Protein AF-M7PGQ9-F1 (afdb_monomer)

Mean predicted aligned error: 4.46 Å

Solvent-accessible surface area (backbone atoms only — not comparable to full-atom values): 8112 Å² total; per-residue (Å²): 130,84,55,65,28,61,59,24,24,46,45,35,55,52,52,51,46,40,52,48,42,27,70,48,50,45,31,62,62,37,65,79,49,94,53,70,66,52,37,54,51,52,24,51,55,54,36,50,53,53,48,51,50,43,46,54,51,41,75,62,33,83,91,47,57,70,62,31,35,49,37,27,45,51,45,37,59,56,48,48,53,56,53,50,24,51,50,52,22,50,51,48,42,53,57,50,47,63,55,44,74,68,49,88,48,66,70,60,33,55,54,51,56,58,52,45,54,56,61,24,43,46,61,37,55,53,49,51,54,53,48,54,54,53,38,54,52,48,33,61,38,17,62,72,61,54,50,78,89,75,62,74,134

Sequence (153 aa):
MASDNEKAVRPHEVLMFNLAVCHFLLPAILFGTKQLWLIFTIPVLCSLVFIGWIARQAGRTDHSSHLVKAHWQLTWTRSQFLILAYFVAVVIFLLGSFLIDRQPDEAMQFIQRSILGWFALLPLSVTIIVLLIFEASAMSQARKGIMPADMKL

Structure (mmCIF, N/CA/C/O backbone):
data_AF-M7PGQ9-F1
#
_entry.id   AF-M7PGQ9-F1
#
loop_
_atom_site.group_PDB
_atom_site.id
_atom_site.type_symbol
_atom_site.label_atom_id
_atom_site.label_alt_id
_atom_site.label_comp_id
_atom_site.label_asym_id
_atom_site.label_entity_id
_atom_site.label_seq_id
_atom_site.pdbx_PDB_ins_code
_atom_site.Cartn_x
_atom_site.Cartn_y
_atom_site.Cartn_z
_atom_site.occupancy
_atom_site.B_iso_or_equiv
_atom_site.auth_seq_id
_atom_site.auth_comp_id
_atom_site.auth_asym_id
_atom_site.auth_atom_id
_atom_site.pdbx_PDB_model_num
ATOM 1 N N . MET A 1 1 ? 14.935 12.062 -23.739 1.00 55.62 1 MET A N 1
ATOM 2 C CA . MET A 1 1 ? 13.971 10.963 -23.507 1.00 55.62 1 MET A CA 1
ATOM 3 C C . MET A 1 1 ? 14.452 10.196 -22.288 1.00 55.62 1 MET A C 1
ATOM 5 O O . MET A 1 1 ? 15.626 9.859 -22.277 1.00 55.62 1 MET A O 1
ATOM 9 N N . ALA A 1 2 ? 13.610 9.985 -21.271 1.00 71.44 2 ALA A N 1
ATOM 10 C CA . ALA A 1 2 ? 14.002 9.191 -20.100 1.00 71.44 2 ALA A CA 1
ATOM 11 C C . ALA A 1 2 ? 14.362 7.761 -20.527 1.00 71.44 2 ALA A C 1
ATOM 13 O O . ALA A 1 2 ? 13.685 7.198 -21.400 1.00 71.44 2 ALA A O 1
ATOM 14 N N . SER A 1 3 ? 15.413 7.202 -19.932 1.00 87.00 3 SER A N 1
ATOM 15 C CA . SER A 1 3 ? 15.831 5.825 -20.198 1.00 87.00 3 SER A CA 1
ATOM 16 C C . SER A 1 3 ? 14.752 4.843 -19.737 1.00 87.00 3 SER A C 1
ATOM 18 O O . SER A 1 3 ? 13.935 5.145 -18.862 1.00 87.00 3 SER A O 1
ATOM 20 N N . ASP A 1 4 ? 14.718 3.650 -20.319 1.00 87.81 4 ASP A N 1
ATOM 21 C CA . ASP A 1 4 ? 13.731 2.647 -19.916 1.00 87.81 4 ASP A CA 1
ATOM 22 C C . ASP A 1 4 ? 13.920 2.186 -18.464 1.00 87.81 4 ASP A C 1
ATOM 24 O O . ASP A 1 4 ? 12.935 1.886 -17.793 1.00 87.81 4 ASP A O 1
ATOM 28 N N . ASN A 1 5 ? 15.147 2.256 -17.941 1.00 90.69 5 ASN A N 1
ATOM 29 C CA . ASN A 1 5 ? 15.444 2.011 -16.529 1.00 90.69 5 ASN A CA 1
ATOM 30 C C . ASN A 1 5 ? 14.770 3.057 -15.624 1.00 90.69 5 ASN A C 1
ATOM 32 O O . ASN A 1 5 ? 14.141 2.703 -14.631 1.00 90.69 5 ASN A O 1
ATOM 36 N N . GLU A 1 6 ? 14.828 4.345 -15.980 1.00 90.19 6 GLU A N 1
ATOM 37 C CA . GLU A 1 6 ? 14.136 5.408 -15.229 1.00 90.19 6 GLU A CA 1
ATOM 38 C C . GLU A 1 6 ? 12.614 5.209 -15.248 1.00 90.19 6 GLU A C 1
ATOM 40 O O . GLU A 1 6 ? 11.935 5.389 -14.237 1.00 90.19 6 GLU A O 1
ATOM 45 N N . LYS A 1 7 ? 12.055 4.775 -16.382 1.00 91.12 7 LYS A N 1
ATOM 46 C CA . LYS A 1 7 ? 10.619 4.471 -16.486 1.00 91.12 7 LYS A CA 1
ATOM 47 C C . LYS A 1 7 ? 10.220 3.228 -15.684 1.00 91.12 7 LYS A C 1
ATOM 49 O O . LYS A 1 7 ? 9.099 3.187 -15.180 1.00 91.12 7 LYS A O 1
ATOM 54 N N . ALA A 1 8 ? 11.108 2.241 -15.566 1.00 92.88 8 ALA A N 1
ATOM 55 C CA . ALA A 1 8 ? 10.901 1.017 -14.790 1.00 92.88 8 ALA A CA 1
ATOM 56 C C . ALA A 1 8 ? 10.917 1.261 -13.270 1.00 92.88 8 ALA A C 1
ATOM 58 O O . ALA A 1 8 ? 10.298 0.519 -12.515 1.00 92.88 8 ALA A O 1
ATOM 59 N N . VAL A 1 9 ? 11.569 2.334 -12.818 1.00 95.06 9 VAL A N 1
ATOM 60 C CA . VAL A 1 9 ? 11.615 2.754 -11.407 1.00 95.06 9 VAL A CA 1
ATOM 61 C C . VAL A 1 9 ? 10.310 3.407 -10.948 1.00 95.06 9 VAL A C 1
ATOM 63 O O . VAL A 1 9 ? 9.877 3.209 -9.813 1.00 95.06 9 VAL A O 1
ATOM 66 N N . ARG A 1 10 ? 9.647 4.144 -11.843 1.00 94.50 10 ARG A N 1
ATOM 67 C CA . ARG A 1 10 ? 8.423 4.903 -11.561 1.00 94.50 10 ARG A CA 1
ATOM 68 C C . ARG A 1 10 ? 7.313 4.138 -10.817 1.00 94.50 10 ARG A C 1
ATOM 70 O O . ARG A 1 10 ? 6.760 4.720 -9.884 1.00 94.50 10 ARG A O 1
ATOM 77 N N . PRO A 1 11 ? 6.931 2.895 -11.179 1.00 94.19 11 PRO A N 1
ATOM 78 C CA . PRO A 1 11 ? 5.905 2.169 -10.426 1.00 94.19 11 PRO A CA 1
ATOM 79 C C . PRO A 1 11 ? 6.280 1.985 -8.946 1.00 94.19 11 PRO A C 1
ATOM 81 O O . PRO A 1 11 ? 5.441 2.209 -8.073 1.00 94.19 11 PRO A O 1
ATOM 84 N N . HIS A 1 12 ? 7.547 1.677 -8.657 1.00 96.25 12 HIS A N 1
ATOM 85 C CA . HIS A 1 12 ? 8.045 1.498 -7.292 1.00 96.25 12 HIS A CA 1
ATOM 86 C C . HIS A 1 12 ? 8.038 2.801 -6.493 1.00 96.25 12 HIS A C 1
ATOM 88 O O . HIS A 1 12 ? 7.640 2.814 -5.331 1.00 96.25 12 HIS A O 1
ATOM 94 N N . GLU A 1 13 ? 8.426 3.917 -7.113 1.00 96.00 13 GLU A N 1
ATOM 95 C CA . GLU A 1 13 ? 8.376 5.234 -6.466 1.00 96.00 13 GLU A CA 1
ATOM 96 C C . GLU A 1 13 ? 6.951 5.609 -6.072 1.00 96.00 13 GLU A C 1
ATOM 98 O O . GLU A 1 13 ? 6.726 6.103 -4.969 1.00 96.00 13 GLU A O 1
ATOM 103 N N . VAL A 1 14 ? 5.973 5.324 -6.935 1.00 95.81 14 VAL A N 1
ATOM 104 C CA . VAL A 1 14 ? 4.572 5.616 -6.630 1.00 95.81 14 VAL A CA 1
ATOM 105 C C . VAL A 1 14 ? 4.051 4.741 -5.493 1.00 95.81 14 VAL A C 1
ATOM 107 O O . VAL A 1 14 ? 3.355 5.253 -4.616 1.00 95.81 14 VAL A O 1
ATOM 110 N N . LEU A 1 15 ? 4.402 3.451 -5.452 1.00 96.44 15 LEU A N 1
ATOM 111 C CA . LEU A 1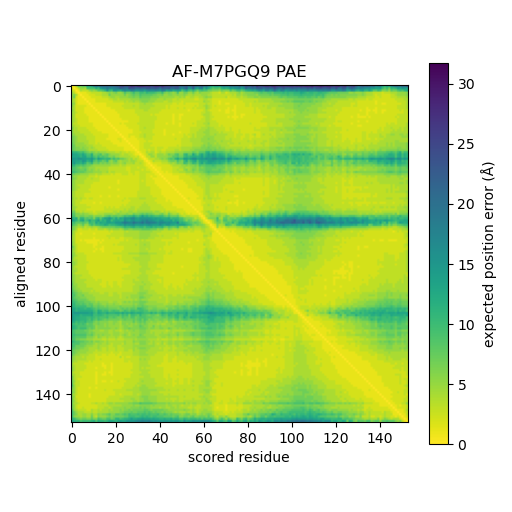 15 ? 3.996 2.592 -4.339 1.00 96.44 15 LEU A CA 1
ATOM 112 C C . LEU A 1 15 ? 4.693 2.988 -3.028 1.00 96.44 15 LEU A C 1
ATOM 114 O O . LEU A 1 15 ? 4.030 3.076 -1.998 1.00 96.44 15 LEU A O 1
ATOM 118 N N . MET A 1 16 ? 5.989 3.310 -3.051 1.00 96.38 16 MET A N 1
ATOM 119 C CA . ME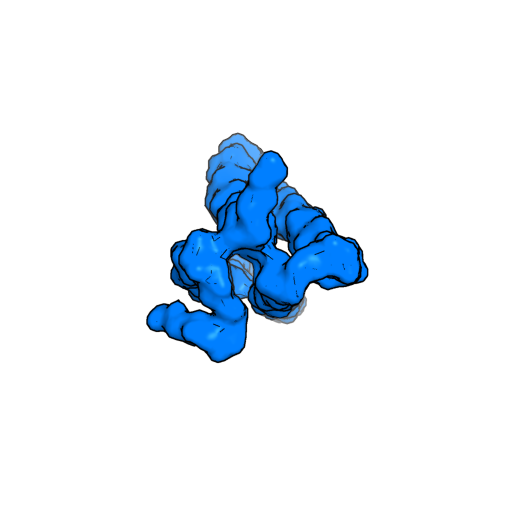T A 1 16 ? 6.694 3.822 -1.870 1.00 96.38 16 MET A CA 1
ATOM 120 C C . MET A 1 16 ? 6.104 5.144 -1.377 1.00 96.38 16 MET A C 1
ATOM 122 O O . MET A 1 16 ? 5.894 5.309 -0.176 1.00 96.38 16 MET A O 1
ATOM 126 N N . PHE A 1 17 ? 5.785 6.064 -2.289 1.00 96.38 17 PHE A N 1
ATOM 127 C CA . PHE A 1 17 ? 5.131 7.326 -1.955 1.00 96.38 17 PHE A CA 1
ATOM 128 C C . PHE A 1 17 ? 3.750 7.094 -1.338 1.00 96.38 17 PHE A C 1
ATOM 130 O O . PHE A 1 17 ? 3.430 7.699 -0.320 1.00 96.38 17 PHE A O 1
ATOM 137 N N . ASN A 1 18 ? 2.961 6.172 -1.895 1.00 96.25 18 ASN A N 1
ATOM 138 C CA . ASN A 1 18 ? 1.680 5.762 -1.327 1.00 96.25 18 ASN A CA 1
ATOM 139 C C . ASN A 1 18 ? 1.838 5.224 0.108 1.00 96.25 18 ASN A C 1
ATOM 141 O O . ASN A 1 18 ? 1.124 5.657 1.011 1.00 96.25 18 ASN A O 1
ATOM 145 N N . LEU A 1 19 ? 2.788 4.316 0.347 1.00 95.44 19 LEU A N 1
ATOM 146 C CA . LEU A 1 19 ? 3.052 3.784 1.687 1.00 95.44 19 LEU A CA 1
ATOM 147 C C . LEU A 1 19 ? 3.452 4.908 2.654 1.00 95.44 19 LEU A C 1
ATOM 149 O O . LEU A 1 19 ? 2.823 5.053 3.697 1.00 95.44 19 LEU A O 1
ATOM 153 N N . ALA A 1 20 ? 4.422 5.747 2.282 1.00 95.38 20 ALA A N 1
ATOM 154 C CA . ALA A 1 20 ? 4.924 6.840 3.113 1.00 95.38 20 ALA A CA 1
ATOM 155 C C . ALA A 1 20 ? 3.848 7.896 3.424 1.00 95.38 20 ALA A C 1
ATOM 157 O O . ALA A 1 20 ? 3.600 8.237 4.581 1.00 95.38 20 ALA A O 1
ATOM 158 N N . VAL A 1 21 ? 3.179 8.417 2.397 1.00 95.38 21 VAL A N 1
ATOM 159 C CA . VAL A 1 21 ? 2.228 9.518 2.562 1.00 95.38 21 VAL A CA 1
ATOM 160 C C . VAL A 1 21 ? 0.929 9.031 3.174 1.00 95.38 21 VAL A C 1
ATOM 162 O O . VAL A 1 21 ? 0.471 9.611 4.156 1.00 95.38 21 VAL A O 1
ATOM 165 N N . CYS A 1 22 ? 0.341 7.960 2.640 1.00 95.19 22 CYS A N 1
ATOM 166 C CA . CYS A 1 22 ? -0.968 7.530 3.104 1.00 95.19 22 CYS A CA 1
ATOM 167 C C . CYS A 1 22 ? -0.906 6.902 4.492 1.00 95.19 22 CYS A C 1
ATOM 169 O O . CYS A 1 22 ? -1.830 7.123 5.255 1.00 95.19 22 CYS A O 1
ATOM 171 N N . HIS A 1 23 ? 0.160 6.183 4.860 1.00 92.62 23 HIS A N 1
ATOM 172 C CA . HIS A 1 23 ? 0.186 5.419 6.117 1.00 92.62 23 HIS A CA 1
ATOM 173 C C . HIS A 1 23 ? 1.051 6.016 7.222 1.00 92.62 23 HIS A C 1
ATOM 175 O O . HIS A 1 23 ? 0.929 5.580 8.363 1.00 92.62 23 HIS A O 1
ATOM 181 N N . PHE A 1 24 ? 1.884 7.015 6.923 1.00 92.88 24 PHE A N 1
ATOM 182 C CA . PHE A 1 24 ? 2.666 7.712 7.946 1.00 92.88 24 PHE A CA 1
ATOM 183 C C . PHE A 1 24 ? 2.290 9.192 8.017 1.00 92.88 24 PHE A C 1
ATOM 185 O O . PHE A 1 24 ? 1.869 9.663 9.072 1.00 92.88 24 PHE A O 1
ATOM 192 N N . LEU A 1 25 ? 2.371 9.922 6.899 1.00 94.12 25 LEU A N 1
ATOM 193 C CA . LEU A 1 25 ? 2.161 11.374 6.909 1.00 94.12 25 LEU A CA 1
ATOM 194 C C . LEU A 1 25 ? 0.697 11.770 7.161 1.00 94.12 25 LEU A C 1
ATOM 196 O O . LEU A 1 25 ? 0.431 12.598 8.030 1.00 94.12 25 LEU A O 1
ATOM 200 N N . LEU A 1 26 ? -0.259 11.192 6.425 1.00 93.25 26 LEU A N 1
ATOM 201 C CA . LEU A 1 26 ? -1.680 11.531 6.566 1.00 93.25 26 LEU A CA 1
ATOM 202 C C . LEU A 1 26 ? -2.221 11.229 7.974 1.00 93.25 26 LEU A C 1
ATOM 204 O O . LEU A 1 26 ? -2.822 12.135 8.556 1.00 93.25 26 LEU A O 1
ATOM 208 N N . PRO A 1 27 ? -1.991 10.041 8.574 1.00 90.44 27 PRO A N 1
ATOM 209 C CA . PRO A 1 27 ? -2.391 9.788 9.952 1.00 90.44 27 PRO A CA 1
ATOM 210 C C . PRO A 1 27 ? -1.775 10.792 10.927 1.00 90.44 27 PRO A C 1
ATOM 212 O O . PRO A 1 27 ? -2.494 11.318 11.769 1.00 90.44 27 PRO A O 1
ATOM 215 N N . ALA A 1 28 ? -0.482 11.115 10.787 1.00 91.56 28 ALA A N 1
ATOM 216 C CA . ALA A 1 28 ? 0.203 12.065 11.667 1.00 91.56 28 ALA A CA 1
ATOM 217 C C . ALA A 1 28 ? -0.424 13.469 11.632 1.00 91.56 28 ALA A C 1
ATOM 219 O O . ALA A 1 28 ? -0.582 14.097 12.675 1.00 91.56 28 ALA A O 1
ATOM 220 N N . ILE A 1 29 ? -0.835 13.946 10.453 1.00 91.00 29 ILE A N 1
ATOM 221 C CA . ILE A 1 29 ? -1.552 15.224 10.314 1.00 91.00 29 ILE A CA 1
ATOM 222 C C . ILE A 1 29 ? -2.953 15.126 10.939 1.00 91.00 29 ILE A C 1
ATOM 224 O O . ILE A 1 29 ? -3.394 16.032 11.647 1.00 91.00 29 ILE A O 1
ATOM 228 N N . LEU A 1 30 ? -3.656 14.016 10.703 1.00 90.00 30 LEU A N 1
ATOM 229 C CA . LEU A 1 30 ? -5.029 13.810 11.171 1.00 90.00 30 LEU A CA 1
ATOM 230 C C . LEU A 1 30 ? -5.125 13.534 12.677 1.00 90.00 30 LEU A C 1
ATOM 232 O O . LEU A 1 30 ? -6.189 13.757 13.254 1.00 90.00 30 LEU A O 1
ATOM 236 N N . PHE A 1 31 ? -4.036 13.128 13.334 1.00 86.56 31 PHE A N 1
ATOM 237 C CA . PHE A 1 31 ? -3.958 12.995 14.795 1.00 86.56 31 PHE A CA 1
ATOM 238 C C . PHE A 1 31 ? -4.282 14.300 15.534 1.00 86.56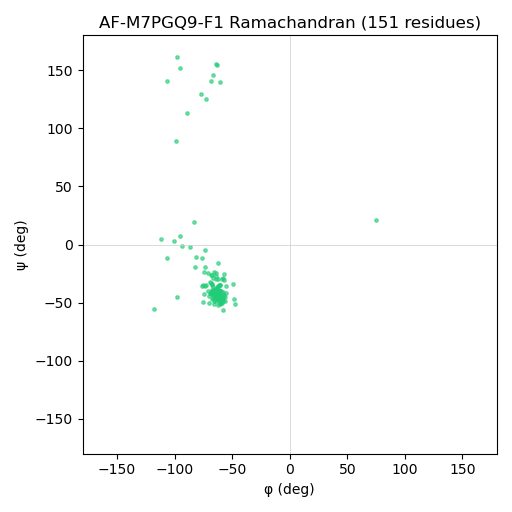 31 PHE A C 1
ATOM 240 O O . PHE A 1 31 ? -4.757 14.256 16.665 1.00 86.56 31 PHE A O 1
ATOM 247 N N . GLY A 1 32 ? -4.084 15.461 14.898 1.00 84.50 32 GLY A N 1
ATOM 248 C CA . GLY A 1 32 ? -4.486 16.759 15.448 1.00 84.50 32 GLY A CA 1
ATOM 249 C C . GLY A 1 32 ? -6.000 17.019 15.423 1.00 84.50 32 GLY A C 1
ATOM 250 O O . GLY A 1 32 ? -6.452 18.047 15.926 1.00 84.50 32 GLY A O 1
ATOM 251 N N . THR A 1 33 ? -6.799 16.126 14.831 1.00 86.75 33 THR A N 1
ATOM 252 C CA . THR A 1 33 ? -8.255 16.281 14.714 1.00 86.75 33 THR A CA 1
ATOM 253 C C . THR A 1 33 ? -8.998 15.557 15.838 1.00 86.75 33 THR A C 1
ATOM 255 O O . THR A 1 33 ? -8.544 14.545 16.364 1.00 86.75 33 THR A O 1
ATOM 258 N N . LYS A 1 34 ? -10.192 16.050 16.195 1.00 82.88 34 LYS A N 1
ATOM 259 C CA . LYS A 1 34 ? -11.066 15.396 17.190 1.00 82.88 34 LYS A CA 1
ATOM 260 C C . LYS A 1 34 ? -11.801 14.164 16.637 1.00 82.88 34 LYS A C 1
ATOM 262 O O . LYS A 1 34 ? -12.395 13.410 17.403 1.00 82.88 34 LYS A O 1
ATOM 267 N N . GLN A 1 35 ? -11.774 13.949 15.321 1.00 83.00 35 GLN A N 1
ATOM 268 C CA . GLN A 1 35 ? -12.485 12.861 14.651 1.00 83.00 35 GLN A CA 1
ATOM 269 C C . GLN A 1 35 ? -11.539 11.688 14.361 1.00 83.00 35 GLN A C 1
ATOM 271 O O . GLN A 1 35 ? -10.970 11.570 13.278 1.00 83.00 35 GLN A O 1
ATOM 276 N N . LEU A 1 36 ? -11.433 10.765 15.319 1.00 79.25 36 LEU A N 1
ATOM 277 C CA . LEU A 1 36 ? -10.554 9.591 15.228 1.00 79.25 36 LEU A CA 1
ATOM 278 C C . LEU A 1 36 ? -10.827 8.701 14.000 1.00 79.25 36 LEU A C 1
ATOM 280 O O . LEU A 1 36 ? -9.905 8.104 13.457 1.00 79.25 36 LEU A O 1
ATOM 284 N N . TRP A 1 37 ? -12.070 8.635 13.511 1.00 83.06 37 TRP A N 1
ATOM 285 C CA . TRP A 1 37 ? -12.413 7.824 12.335 1.00 83.06 37 TRP A CA 1
ATOM 286 C C . TRP A 1 37 ? -11.787 8.349 11.028 1.00 83.06 37 TRP A C 1
ATOM 288 O O . TRP A 1 37 ? -11.527 7.565 10.108 1.00 83.06 37 TRP A O 1
ATOM 298 N N . LEU A 1 38 ? -11.496 9.655 10.945 1.00 87.31 38 LEU A N 1
ATOM 299 C CA . LEU A 1 38 ? -10.842 10.262 9.780 1.00 87.31 38 LEU A CA 1
ATOM 300 C C . LEU A 1 38 ? -9.400 9.775 9.633 1.00 87.31 38 LEU A C 1
ATOM 302 O O . LEU A 1 38 ? -8.952 9.566 8.506 1.00 87.31 38 LEU A O 1
ATOM 306 N N . ILE A 1 39 ? -8.719 9.532 10.760 1.00 86.31 39 ILE A N 1
ATOM 307 C CA . ILE A 1 39 ? -7.330 9.047 10.827 1.00 86.31 39 ILE A CA 1
ATOM 308 C C . ILE A 1 39 ? -7.172 7.716 10.086 1.00 86.31 39 ILE A C 1
ATOM 310 O O . ILE A 1 39 ? -6.110 7.450 9.544 1.00 86.31 39 ILE A O 1
ATOM 314 N N . PHE A 1 40 ? -8.220 6.897 10.008 1.00 83.69 40 PHE A N 1
ATOM 315 C CA . PHE A 1 40 ? -8.176 5.616 9.297 1.00 83.69 40 PHE A CA 1
ATOM 316 C C . PHE A 1 40 ? -8.762 5.713 7.892 1.00 83.69 40 PHE A C 1
ATOM 318 O O . PHE A 1 40 ? -8.180 5.226 6.924 1.00 83.69 40 PHE A O 1
ATOM 325 N N . THR A 1 41 ? -9.911 6.372 7.765 1.00 89.06 41 THR A N 1
ATOM 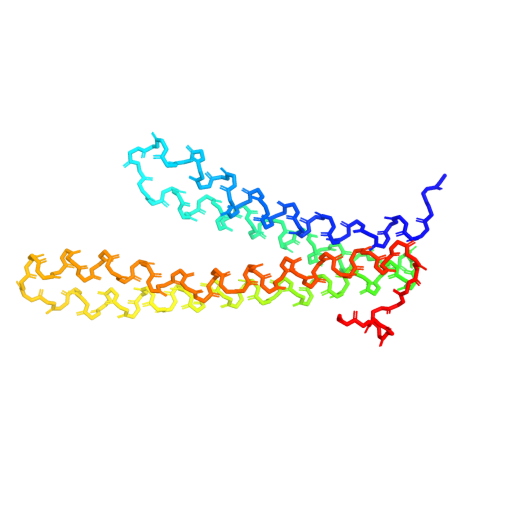326 C CA . THR A 1 41 ? -10.696 6.339 6.528 1.00 89.06 41 THR A CA 1
ATOM 327 C C . THR A 1 41 ? -10.005 7.100 5.398 1.00 89.06 41 THR A C 1
ATOM 329 O O . THR A 1 41 ? -9.920 6.594 4.281 1.00 89.06 41 THR A O 1
ATOM 332 N N . ILE A 1 42 ? -9.462 8.291 5.676 1.00 92.81 42 ILE A N 1
ATOM 333 C CA . ILE A 1 42 ? -8.815 9.123 4.650 1.00 92.81 42 ILE A CA 1
ATOM 334 C C . ILE A 1 42 ? -7.548 8.444 4.099 1.00 92.81 42 ILE A C 1
ATOM 336 O O . ILE A 1 42 ? -7.459 8.294 2.878 1.00 92.81 42 ILE A O 1
ATOM 340 N N . PRO A 1 43 ? -6.596 7.986 4.937 1.00 93.19 43 PRO A N 1
ATOM 341 C CA . PRO A 1 43 ? -5.456 7.172 4.512 1.00 93.19 43 PRO A CA 1
ATOM 342 C C . PRO A 1 43 ? -5.790 6.002 3.601 1.00 93.19 43 PRO A C 1
ATOM 344 O O . PRO A 1 43 ? -5.193 5.869 2.532 1.00 93.19 43 PRO A O 1
ATOM 347 N N . VAL A 1 44 ? -6.757 5.174 4.000 1.00 93.06 44 VAL A N 1
ATOM 348 C CA . VAL A 1 44 ? -7.124 3.972 3.247 1.00 93.06 44 VAL A CA 1
ATOM 349 C C . VAL A 1 44 ? -7.732 4.354 1.902 1.00 93.06 44 VAL A C 1
ATOM 351 O O . VAL A 1 44 ? -7.312 3.828 0.874 1.00 93.06 44 VAL A O 1
ATOM 354 N N . LEU A 1 45 ? -8.663 5.313 1.873 1.00 94.75 45 LEU A N 1
ATOM 355 C CA . LEU A 1 45 ? -9.264 5.783 0.623 1.00 94.75 45 LEU A CA 1
ATOM 356 C C . LEU A 1 45 ? -8.220 6.390 -0.319 1.00 94.75 45 LEU A C 1
ATOM 358 O O . LEU A 1 45 ? -8.201 6.059 -1.504 1.00 94.75 45 LEU A O 1
ATOM 362 N N . CYS A 1 46 ? -7.326 7.230 0.205 1.00 95.56 46 CYS A N 1
ATOM 363 C CA . CYS A 1 46 ? -6.227 7.803 -0.566 1.00 95.56 46 CYS A CA 1
ATOM 364 C C . CYS A 1 46 ? -5.343 6.693 -1.150 1.00 95.56 46 CYS A C 1
ATOM 366 O O . CYS A 1 46 ? -5.043 6.689 -2.344 1.00 95.56 46 CYS A O 1
ATOM 368 N N . SER A 1 47 ? -5.007 5.688 -0.341 1.00 96.31 47 SER A N 1
ATOM 369 C CA . SER A 1 47 ? -4.179 4.578 -0.792 1.00 96.31 47 SER A CA 1
ATOM 370 C C . SER A 1 47 ? -4.839 3.728 -1.876 1.00 96.31 47 SER A C 1
ATOM 372 O O . SER A 1 47 ? -4.190 3.365 -2.858 1.00 96.31 47 SER A O 1
ATOM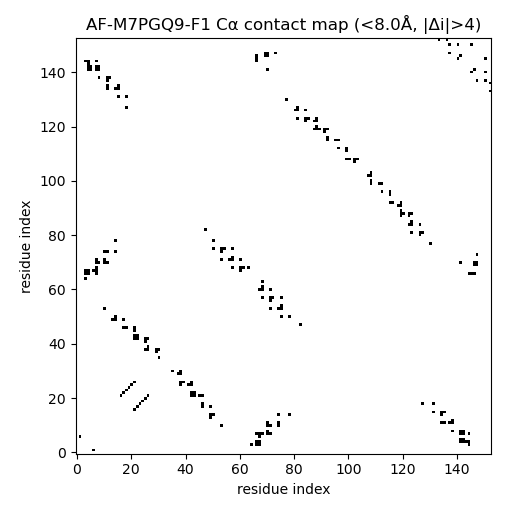 374 N N . LEU A 1 48 ? -6.145 3.473 -1.767 1.00 95.81 48 LEU A N 1
ATOM 375 C CA . LEU A 1 48 ? -6.910 2.765 -2.795 1.00 95.81 48 LEU A CA 1
ATOM 376 C C . LEU A 1 48 ? -6.912 3.511 -4.135 1.00 95.81 48 LEU A C 1
ATOM 378 O O . LEU A 1 48 ? -6.846 2.866 -5.182 1.00 95.81 48 LEU A O 1
ATOM 382 N N . VAL A 1 49 ? -6.917 4.850 -4.129 1.00 96.56 49 VAL A N 1
ATOM 383 C CA . VAL A 1 49 ? -6.778 5.653 -5.357 1.00 96.56 49 VAL A CA 1
ATOM 384 C C . VAL A 1 49 ? -5.413 5.423 -6.010 1.00 96.56 49 VAL A C 1
ATOM 386 O O . VAL A 1 49 ? -5.350 5.180 -7.217 1.00 96.56 49 VAL A O 1
ATOM 389 N N . PHE A 1 50 ? -4.326 5.427 -5.231 1.00 95.88 50 PHE A N 1
ATOM 390 C CA . PHE A 1 50 ? -2.984 5.114 -5.739 1.00 95.88 50 PHE A CA 1
ATOM 391 C C . PHE A 1 50 ? -2.903 3.698 -6.314 1.00 95.88 50 PHE A C 1
ATOM 393 O O . PHE A 1 50 ? -2.396 3.507 -7.420 1.00 95.88 50 PHE A O 1
ATOM 400 N N . ILE A 1 51 ? -3.443 2.708 -5.602 1.00 95.25 51 ILE A N 1
ATOM 401 C CA . ILE A 1 51 ? -3.458 1.312 -6.051 1.00 95.25 51 ILE A CA 1
ATOM 402 C C . ILE A 1 51 ? -4.270 1.164 -7.346 1.00 95.25 51 ILE A C 1
ATOM 404 O O . ILE A 1 51 ? -3.809 0.525 -8.292 1.00 95.25 51 ILE A O 1
ATOM 408 N N . GLY A 1 52 ? -5.442 1.798 -7.436 1.00 94.94 52 GLY A N 1
ATOM 409 C CA . GLY A 1 52 ? -6.265 1.798 -8.647 1.00 94.94 52 GLY A CA 1
ATOM 410 C C . GLY A 1 52 ? -5.565 2.458 -9.838 1.00 94.94 52 GLY A C 1
ATOM 411 O O . GLY A 1 52 ? -5.670 1.984 -10.973 1.00 94.94 52 GLY A O 1
ATOM 412 N N . TRP A 1 53 ? -4.789 3.515 -9.590 1.00 95.75 53 TRP A N 1
ATOM 413 C CA . TRP A 1 53 ? -3.960 4.140 -10.615 1.00 95.75 53 TRP A CA 1
ATOM 414 C C . TRP A 1 53 ? -2.835 3.210 -11.098 1.00 95.75 53 TRP A C 1
ATOM 416 O O . TRP A 1 53 ? -2.660 3.061 -12.310 1.00 95.75 53 TRP A O 1
ATOM 426 N N . ILE A 1 54 ? -2.140 2.517 -10.187 1.00 94.56 54 ILE A N 1
ATOM 427 C CA . ILE A 1 54 ? -1.126 1.503 -10.532 1.00 94.56 54 ILE A CA 1
ATOM 428 C C . ILE A 1 54 ? -1.750 0.386 -11.377 1.00 94.56 54 ILE A C 1
ATOM 430 O O . ILE A 1 54 ? -1.200 0.035 -12.421 1.00 94.56 54 ILE A O 1
ATOM 434 N N . ALA A 1 55 ? -2.924 -0.120 -10.985 1.00 94.50 55 ALA A N 1
ATOM 435 C CA . ALA A 1 55 ? -3.655 -1.157 -11.716 1.00 94.50 55 ALA A CA 1
ATOM 436 C C . ALA A 1 55 ? -3.937 -0.740 -13.166 1.00 94.50 55 ALA A C 1
ATOM 438 O O . ALA A 1 55 ? -3.662 -1.469 -14.121 1.00 94.50 55 ALA A O 1
ATOM 439 N N . ARG A 1 56 ? -4.452 0.483 -13.339 1.00 93.81 56 ARG A N 1
ATOM 440 C CA . ARG A 1 56 ? -4.768 1.047 -14.653 1.00 93.81 56 ARG A CA 1
ATOM 441 C C . ARG A 1 56 ? -3.517 1.216 -15.511 1.00 93.81 56 ARG A C 1
ATOM 443 O O . ARG A 1 56 ? -3.580 0.976 -16.713 1.00 93.81 56 ARG A O 1
ATOM 450 N N . GLN A 1 57 ? -2.400 1.628 -14.919 1.00 92.19 57 GLN A N 1
ATOM 451 C CA . GLN A 1 57 ? -1.149 1.827 -15.646 1.00 92.19 57 GLN A CA 1
ATOM 452 C C . GLN A 1 57 ? -0.479 0.496 -16.027 1.00 92.19 57 GLN A C 1
ATOM 454 O O . GLN A 1 57 ? 0.045 0.369 -17.138 1.00 92.19 57 GLN A O 1
ATOM 459 N N . ALA A 1 58 ? -0.579 -0.523 -15.170 1.00 90.25 58 ALA A N 1
ATOM 460 C CA . ALA A 1 58 ? -0.135 -1.885 -15.464 1.00 90.25 58 ALA A CA 1
ATOM 461 C C . ALA A 1 58 ? -0.917 -2.535 -16.618 1.00 90.25 58 ALA A C 1
ATOM 463 O O . ALA A 1 58 ? -0.352 -3.322 -17.372 1.00 90.25 58 ALA A O 1
ATOM 464 N N . GLY A 1 59 ? -2.188 -2.166 -16.809 1.00 87.69 59 GLY A N 1
ATOM 465 C CA . GLY A 1 59 ? -2.995 -2.607 -17.953 1.00 87.69 59 GLY A CA 1
ATOM 466 C C . GLY A 1 59 ? -2.779 -1.819 -19.253 1.00 87.69 59 GLY A C 1
ATOM 467 O O . GLY A 1 59 ? -3.291 -2.224 -20.287 1.00 87.69 59 GLY A O 1
ATOM 468 N N . ARG A 1 60 ? -2.063 -0.685 -19.228 1.00 86.12 60 ARG A N 1
ATOM 469 C CA . ARG A 1 60 ? -1.908 0.240 -20.379 1.00 86.12 60 ARG A CA 1
ATOM 470 C C . ARG A 1 60 ? -0.503 0.287 -20.971 1.00 86.12 60 ARG A C 1
ATOM 472 O O . ARG A 1 60 ? -0.224 1.093 -21.855 1.00 86.12 60 ARG A O 1
ATOM 479 N N . THR A 1 61 ? 0.402 -0.544 -20.479 1.00 77.50 61 THR A N 1
ATOM 480 C CA . THR A 1 61 ? 1.833 -0.509 -20.809 1.00 77.50 61 THR A CA 1
ATOM 481 C C . THR A 1 61 ? 2.181 -1.231 -22.118 1.00 77.50 61 THR A C 1
ATOM 483 O O . THR A 1 61 ? 3.343 -1.543 -22.351 1.00 77.50 61 THR A O 1
ATOM 486 N N . ASP A 1 62 ? 1.212 -1.460 -23.010 1.00 72.12 62 ASP A N 1
ATOM 487 C CA . ASP A 1 62 ? 1.402 -2.243 -24.243 1.00 72.12 62 ASP A CA 1
ATOM 488 C C . ASP A 1 62 ? 2.358 -1.610 -25.262 1.00 72.12 62 ASP A C 1
ATOM 490 O O . ASP A 1 62 ? 2.987 -2.324 -26.034 1.00 72.12 62 ASP A O 1
ATOM 494 N N . HIS A 1 63 ? 2.540 -0.288 -25.223 1.00 72.19 63 HIS A N 1
ATOM 495 C CA . HIS A 1 63 ? 3.523 0.421 -26.058 1.00 72.19 63 HIS A CA 1
ATOM 496 C C . HIS A 1 63 ? 4.864 0.677 -25.348 1.00 72.19 63 HIS A C 1
ATOM 498 O O . HIS A 1 63 ? 5.697 1.432 -25.844 1.00 72.19 63 HIS A O 1
ATOM 504 N N . SER A 1 64 ? 5.060 0.119 -24.151 1.00 82.12 64 SER A N 1
ATOM 505 C CA . SER A 1 64 ? 6.281 0.302 -23.354 1.00 82.12 64 SER A CA 1
ATOM 506 C C . SER A 1 64 ? 7.232 -0.876 -23.532 1.00 82.12 64 SER A C 1
ATOM 508 O O . SER A 1 64 ? 6.815 -1.959 -23.941 1.00 82.12 64 SER A O 1
ATOM 510 N N . SER A 1 65 ? 8.512 -0.691 -23.200 1.00 89.19 65 SER A N 1
ATOM 511 C CA . SER A 1 65 ? 9.449 -1.811 -23.235 1.00 89.19 65 SER A CA 1
ATOM 512 C C . SER A 1 65 ? 9.062 -2.895 -22.233 1.00 89.19 65 SER A C 1
ATOM 514 O O . SER A 1 65 ? 8.404 -2.643 -21.216 1.00 89.19 65 SER A O 1
ATOM 516 N N . HIS A 1 66 ? 9.491 -4.119 -22.535 1.00 91.19 66 HIS A N 1
ATOM 517 C CA . HIS A 1 66 ? 9.184 -5.295 -21.729 1.00 91.19 66 HIS A CA 1
ATOM 518 C C . HIS A 1 66 ? 9.613 -5.123 -20.261 1.00 91.19 66 HIS A C 1
ATOM 520 O O . HIS A 1 66 ? 8.882 -5.525 -19.359 1.00 91.19 66 HIS A O 1
ATOM 526 N N . LEU A 1 67 ? 10.741 -4.437 -20.027 1.00 91.62 67 LEU A N 1
ATOM 527 C CA . LEU A 1 67 ? 11.218 -4.077 -18.692 1.00 91.62 67 LEU A CA 1
ATOM 528 C C . LEU A 1 67 ? 10.175 -3.237 -17.944 1.00 91.62 67 LEU A C 1
ATOM 530 O O . LEU A 1 67 ? 9.699 -3.628 -16.882 1.00 91.62 67 LEU A O 1
ATOM 534 N N . VAL A 1 68 ? 9.759 -2.111 -18.527 1.00 93.38 68 VAL A N 1
ATOM 535 C CA . VAL A 1 68 ? 8.796 -1.196 -17.899 1.00 93.38 68 VAL A CA 1
ATOM 536 C C . VAL A 1 68 ? 7.490 -1.924 -17.582 1.00 93.38 68 VAL A C 1
ATOM 538 O O . VAL A 1 68 ? 6.995 -1.830 -16.460 1.00 93.38 68 VAL A O 1
ATOM 541 N N . LYS A 1 69 ? 6.953 -2.697 -18.535 1.00 93.81 69 LYS A N 1
ATOM 542 C CA . LYS A 1 69 ? 5.715 -3.468 -18.343 1.00 93.81 69 LYS A CA 1
ATOM 543 C C . LYS A 1 69 ? 5.834 -4.469 -17.189 1.00 93.81 69 LYS A C 1
ATOM 545 O O . LYS A 1 69 ? 4.941 -4.521 -16.345 1.00 93.81 69 LYS A O 1
ATOM 550 N N . ALA A 1 70 ? 6.942 -5.205 -17.110 1.00 94.19 70 ALA A N 1
ATOM 551 C CA . ALA A 1 70 ? 7.173 -6.179 -16.046 1.00 94.19 70 ALA A CA 1
ATOM 552 C C . ALA A 1 70 ? 7.208 -5.522 -14.653 1.00 94.19 70 ALA A C 1
ATOM 554 O O . ALA A 1 70 ? 6.609 -6.041 -13.712 1.00 94.19 70 ALA A O 1
ATOM 555 N N . HIS A 1 71 ? 7.832 -4.348 -14.520 1.00 95.44 71 HIS A N 1
ATOM 556 C CA . HIS A 1 71 ? 7.863 -3.613 -13.251 1.00 95.44 71 HIS A CA 1
ATOM 557 C C . HIS A 1 71 ? 6.487 -3.077 -12.835 1.00 95.44 71 HIS A C 1
ATOM 559 O O . HIS A 1 71 ? 6.120 -3.180 -11.666 1.00 95.44 71 HIS A O 1
ATOM 565 N N . TRP A 1 72 ? 5.673 -2.587 -13.776 1.00 95.44 72 TRP A N 1
ATOM 566 C CA . TRP A 1 72 ? 4.289 -2.203 -13.471 1.00 95.44 72 TRP A CA 1
ATOM 567 C C . TRP A 1 72 ? 3.444 -3.388 -12.989 1.00 95.44 72 TRP A C 1
ATOM 569 O O . TRP A 1 72 ? 2.678 -3.248 -12.034 1.00 95.44 72 TRP A O 1
ATOM 579 N N . GLN A 1 73 ? 3.598 -4.560 -13.608 1.00 95.00 73 GLN A N 1
ATOM 580 C CA . GLN A 1 73 ? 2.895 -5.779 -13.196 1.00 95.00 73 GLN A CA 1
ATOM 581 C C . GLN A 1 73 ? 3.360 -6.291 -11.826 1.00 95.00 73 GLN A C 1
ATOM 583 O O . GLN A 1 73 ? 2.531 -6.699 -11.009 1.00 95.00 73 GLN A O 1
ATOM 588 N N . LEU A 1 74 ? 4.664 -6.226 -11.541 1.00 94.94 74 LEU A N 1
ATOM 589 C CA . LEU A 1 74 ? 5.217 -6.585 -10.236 1.00 94.94 74 LEU A CA 1
ATOM 590 C C . LEU A 1 74 ? 4.644 -5.689 -9.130 1.00 94.94 74 LEU A C 1
ATOM 592 O O . LEU A 1 74 ? 4.128 -6.195 -8.133 1.00 94.94 74 LEU A O 1
ATOM 596 N N . THR A 1 75 ? 4.687 -4.368 -9.313 1.00 96.12 75 THR A N 1
ATOM 597 C CA . THR A 1 75 ? 4.152 -3.408 -8.338 1.00 96.12 75 THR A CA 1
ATOM 598 C C . THR A 1 75 ? 2.643 -3.564 -8.160 1.00 96.12 75 THR A C 1
ATOM 600 O O . THR A 1 75 ? 2.148 -3.460 -7.037 1.00 96.12 75 THR A O 1
ATOM 603 N N . TRP A 1 76 ? 1.899 -3.871 -9.227 1.00 96.56 76 TRP A N 1
ATOM 604 C CA . TRP A 1 76 ? 0.477 -4.202 -9.119 1.00 96.56 76 TRP A CA 1
ATOM 605 C C . TRP A 1 76 ? 0.251 -5.439 -8.245 1.00 96.56 76 TRP A C 1
ATOM 607 O O . TRP A 1 76 ? -0.510 -5.371 -7.283 1.00 96.56 76 TRP A O 1
ATOM 617 N N . THR A 1 77 ? 0.968 -6.531 -8.515 1.00 95.38 77 THR A N 1
ATOM 618 C CA . THR A 1 77 ? 0.873 -7.777 -7.734 1.00 95.38 77 THR A CA 1
ATOM 619 C C . THR A 1 77 ? 1.191 -7.529 -6.259 1.00 95.38 77 THR A C 1
ATOM 621 O O . THR A 1 77 ? 0.470 -7.972 -5.372 1.00 95.38 77 THR A O 1
ATOM 624 N N . ARG A 1 78 ? 2.222 -6.732 -5.967 1.00 95.19 78 ARG A N 1
ATOM 625 C CA . ARG A 1 78 ? 2.575 -6.357 -4.591 1.00 95.19 78 ARG A CA 1
ATOM 626 C C . ARG A 1 78 ? 1.530 -5.458 -3.929 1.00 95.19 78 ARG A C 1
ATOM 628 O O . ARG A 1 78 ? 1.255 -5.613 -2.743 1.00 95.19 78 ARG A O 1
ATOM 635 N N . SER A 1 79 ? 0.884 -4.580 -4.693 1.00 95.56 79 SER A N 1
ATOM 636 C CA . SER A 1 79 ? -0.230 -3.756 -4.201 1.00 95.56 79 SER A CA 1
ATOM 637 C C . SER A 1 79 ? -1.442 -4.599 -3.783 1.00 95.56 79 SER A C 1
ATOM 639 O O . SER A 1 79 ? -2.206 -4.180 -2.913 1.00 95.56 79 SER A O 1
ATOM 641 N N . GLN A 1 80 ? -1.605 -5.811 -4.327 1.00 96.12 80 GLN A N 1
ATOM 642 C CA . GLN A 1 80 ? -2.654 -6.739 -3.892 1.00 96.12 80 GLN A CA 1
ATOM 643 C C . GLN A 1 80 ? -2.436 -7.241 -2.459 1.00 96.12 80 GLN A C 1
ATOM 645 O O . GLN A 1 80 ? -3.420 -7.475 -1.761 1.00 96.12 80 GLN A O 1
ATOM 650 N N . PHE A 1 81 ? -1.189 -7.334 -1.976 1.00 96.69 81 PHE A N 1
ATOM 651 C CA . PHE A 1 81 ? -0.930 -7.642 -0.565 1.00 96.69 81 PHE A CA 1
ATOM 652 C C . PHE A 1 81 ? -1.477 -6.552 0.356 1.00 96.69 81 PHE A C 1
ATOM 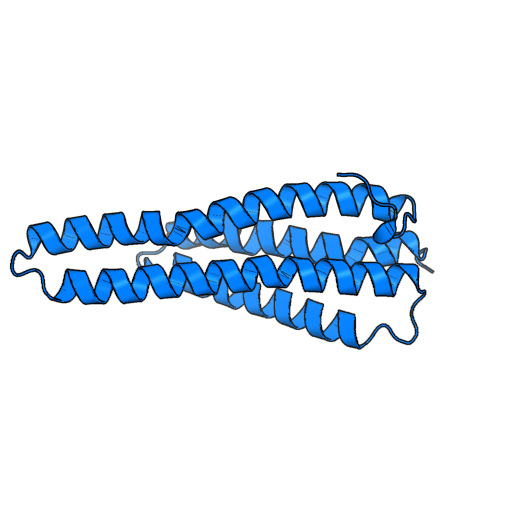654 O O . PHE A 1 81 ? -2.052 -6.863 1.395 1.00 96.69 81 PHE A O 1
ATOM 661 N N . LEU A 1 82 ? -1.370 -5.284 -0.051 1.00 95.69 82 LEU A N 1
ATOM 662 C CA . LEU A 1 82 ? -1.925 -4.168 0.710 1.00 95.69 82 LEU A CA 1
ATOM 663 C C . LEU A 1 82 ? -3.463 -4.201 0.722 1.00 95.69 82 LEU A C 1
ATOM 665 O O . LEU A 1 82 ? -4.065 -4.031 1.779 1.00 95.69 82 LEU A O 1
ATOM 669 N N . ILE A 1 83 ? -4.100 -4.516 -0.416 1.00 96.50 83 ILE A N 1
ATOM 670 C CA . ILE A 1 83 ? -5.558 -4.735 -0.486 1.00 96.50 83 ILE A CA 1
ATOM 671 C C . ILE A 1 83 ? -5.981 -5.885 0.436 1.00 96.50 83 ILE A C 1
ATOM 673 O O . ILE A 1 83 ? -6.939 -5.745 1.196 1.00 96.50 83 ILE A O 1
ATOM 677 N N . LEU A 1 84 ? -5.270 -7.014 0.387 1.00 97.00 84 LEU A N 1
ATOM 678 C CA . LEU A 1 84 ? -5.546 -8.164 1.243 1.00 97.00 84 LEU A CA 1
ATOM 679 C C . LEU A 1 84 ? -5.407 -7.795 2.724 1.00 97.00 84 LEU A C 1
ATOM 681 O O . LEU A 1 84 ? -6.263 -8.161 3.523 1.00 97.00 84 LEU A O 1
ATOM 685 N N . ALA A 1 85 ? -4.379 -7.030 3.089 1.00 96.19 85 ALA A N 1
ATOM 686 C CA . ALA A 1 85 ? -4.184 -6.570 4.457 1.00 96.19 85 ALA A CA 1
ATOM 687 C C . ALA A 1 85 ? -5.323 -5.654 4.932 1.00 96.19 85 ALA A C 1
ATOM 689 O O . ALA A 1 85 ? -5.799 -5.820 6.055 1.00 96.19 85 ALA A O 1
ATOM 690 N N . TYR A 1 86 ? -5.819 -4.747 4.081 1.00 95.38 86 TYR A N 1
ATOM 691 C CA . TYR A 1 86 ? -7.018 -3.963 4.396 1.00 95.38 86 TYR A CA 1
ATOM 692 C C . TYR A 1 86 ? -8.241 -4.847 4.598 1.00 95.38 86 TYR A C 1
ATOM 694 O O . TYR A 1 86 ? -8.981 -4.656 5.559 1.00 95.38 86 TYR A O 1
ATOM 702 N N . PHE A 1 87 ? -8.446 -5.823 3.715 1.00 96.31 87 PHE A N 1
ATOM 703 C CA . PHE A 1 87 ? -9.566 -6.746 3.825 1.00 96.31 87 PHE A CA 1
ATOM 704 C C . PHE A 1 87 ? -9.515 -7.529 5.143 1.00 96.31 87 PHE A C 1
ATOM 706 O O . PHE A 1 87 ? -10.500 -7.559 5.876 1.00 96.31 87 PHE A O 1
ATOM 713 N N . VAL A 1 88 ? -8.353 -8.085 5.495 1.00 96.69 88 VAL A N 1
ATOM 714 C CA . VAL A 1 88 ? -8.141 -8.794 6.766 1.00 96.69 88 VAL A CA 1
ATOM 715 C C . VAL A 1 88 ? -8.398 -7.876 7.964 1.00 96.69 88 VAL A C 1
ATOM 717 O O . VAL A 1 88 ? -9.105 -8.275 8.886 1.00 96.69 88 VAL A O 1
ATOM 720 N N . ALA A 1 89 ? -7.892 -6.640 7.944 1.00 94.56 89 ALA A N 1
ATOM 721 C CA . ALA A 1 89 ? -8.117 -5.667 9.012 1.00 94.56 89 ALA A CA 1
ATOM 722 C C . ALA A 1 89 ? -9.611 -5.353 9.204 1.00 94.56 89 ALA A C 1
ATOM 724 O O . ALA A 1 89 ? -10.108 -5.367 10.331 1.00 94.56 89 ALA A O 1
ATOM 725 N N . VAL A 1 90 ? -10.346 -5.133 8.108 1.00 94.06 90 VAL A N 1
ATOM 726 C CA . VAL A 1 90 ? -11.797 -4.892 8.134 1.00 94.06 90 VAL A CA 1
ATOM 727 C C . VAL A 1 90 ? -12.544 -6.108 8.674 1.00 94.06 90 VAL A C 1
ATOM 729 O O . VAL A 1 90 ? -13.413 -5.952 9.527 1.00 94.06 90 VAL A O 1
ATOM 732 N N . VAL A 1 91 ? -12.195 -7.321 8.238 1.00 95.94 91 VAL A N 1
ATOM 733 C CA . VAL A 1 91 ? -12.823 -8.558 8.727 1.00 95.94 91 VAL A CA 1
ATOM 734 C C . VAL A 1 91 ? -12.599 -8.736 10.229 1.00 95.94 91 VAL A C 1
ATOM 736 O O . VAL A 1 91 ? -13.561 -8.988 10.953 1.00 95.94 91 VAL A O 1
ATOM 739 N N . ILE A 1 92 ? -11.368 -8.547 10.719 1.00 95.25 92 ILE A N 1
ATOM 740 C CA . ILE A 1 92 ? -11.053 -8.607 12.156 1.00 95.25 92 ILE A CA 1
ATOM 741 C C . ILE A 1 92 ? -11.879 -7.571 12.923 1.00 95.25 92 ILE A C 1
ATOM 743 O O . ILE A 1 92 ? -12.496 -7.905 13.933 1.00 95.25 92 ILE A O 1
ATOM 747 N N . PHE A 1 93 ? -11.928 -6.331 12.434 1.00 93.62 93 PHE A N 1
ATOM 748 C CA . PHE A 1 93 ? -12.658 -5.253 13.091 1.00 93.62 93 PHE A CA 1
ATOM 749 C C . PHE A 1 93 ? -14.171 -5.507 13.131 1.00 93.62 93 PHE A C 1
ATOM 751 O O . PHE A 1 93 ? -14.794 -5.304 14.171 1.00 93.62 93 PHE A O 1
ATOM 758 N N . LEU A 1 94 ? -14.771 -5.982 12.036 1.00 94.62 94 LEU A N 1
ATOM 759 C CA . LEU A 1 94 ? -16.203 -6.279 11.968 1.00 94.62 94 LEU A CA 1
ATOM 760 C C . LEU A 1 94 ? -16.581 -7.462 12.864 1.00 94.62 94 LEU A C 1
ATOM 762 O O . LEU A 1 94 ? -17.528 -7.354 13.642 1.00 94.62 94 LEU A O 1
ATOM 766 N N . LEU A 1 95 ? -15.829 -8.565 12.801 1.00 95.62 95 LEU A N 1
ATOM 767 C CA . LEU A 1 95 ? -16.073 -9.736 13.648 1.00 95.62 95 LEU A CA 1
ATOM 768 C C . LEU A 1 95 ? -15.867 -9.407 15.129 1.00 95.62 95 LEU A C 1
ATOM 770 O O . LEU A 1 95 ? -16.703 -9.759 15.958 1.00 95.62 95 LEU A O 1
ATOM 774 N N . GLY A 1 96 ? -14.789 -8.695 15.461 1.00 94.56 96 GLY A N 1
ATOM 775 C CA . GLY A 1 96 ? -14.521 -8.258 16.827 1.00 94.56 96 GLY A CA 1
ATOM 776 C C . GLY A 1 96 ? -15.612 -7.330 17.354 1.00 94.56 96 GLY A C 1
ATOM 777 O O . GLY A 1 96 ? -16.126 -7.555 18.445 1.00 94.56 96 GLY A O 1
ATOM 778 N N . SER A 1 97 ? -16.028 -6.338 16.562 1.00 92.94 97 SER A N 1
ATOM 779 C CA . SER A 1 97 ? -17.091 -5.405 16.957 1.00 92.94 97 SER A CA 1
ATOM 780 C C . SER A 1 97 ? -18.414 -6.132 17.182 1.00 92.94 97 SER A C 1
ATOM 782 O O . SER A 1 97 ? -19.060 -5.912 18.199 1.00 92.94 97 SER A O 1
ATOM 784 N N . PHE A 1 98 ? -18.768 -7.080 16.311 1.00 94.94 98 PHE A N 1
ATOM 785 C CA . PHE A 1 98 ? -19.977 -7.893 16.454 1.00 94.94 98 PHE A CA 1
ATOM 786 C C . PHE A 1 98 ? -20.008 -8.726 17.747 1.00 94.94 98 PHE A C 1
ATOM 788 O O . PHE A 1 98 ? -21.078 -8.938 18.326 1.00 94.94 98 PHE A O 1
ATOM 795 N N . LEU A 1 99 ? -18.853 -9.218 18.206 1.00 93.38 99 LEU A N 1
ATOM 796 C CA . LEU A 1 99 ? -18.742 -9.927 19.484 1.00 93.38 99 LEU A CA 1
ATOM 797 C C . LEU A 1 99 ? -18.828 -8.961 20.672 1.00 93.38 99 LEU A C 1
ATOM 799 O O . LEU A 1 99 ? -19.524 -9.247 21.644 1.00 93.38 99 LEU A O 1
ATOM 803 N N . ILE A 1 100 ? -18.163 -7.811 20.577 1.00 93.69 100 ILE A N 1
ATOM 804 C CA . ILE A 1 100 ? -18.127 -6.785 21.626 1.00 93.69 100 ILE A CA 1
ATOM 805 C C . ILE A 1 100 ? -19.497 -6.113 21.813 1.00 93.69 100 ILE A C 1
ATOM 807 O O . ILE A 1 100 ? -19.882 -5.797 22.934 1.00 93.69 100 ILE A O 1
ATOM 811 N N . ASP A 1 101 ? -20.291 -5.949 20.756 1.00 91.81 101 ASP A N 1
ATOM 812 C CA . ASP A 1 101 ? -21.649 -5.395 20.850 1.00 91.81 101 ASP A CA 1
ATOM 813 C C . ASP A 1 101 ? -22.594 -6.265 21.707 1.00 91.81 101 ASP A C 1
ATOM 815 O O . ASP A 1 101 ? -23.637 -5.792 22.147 1.00 91.81 101 ASP A O 1
ATOM 819 N N . ARG A 1 102 ? -22.225 -7.524 21.987 1.00 91.06 102 ARG A N 1
ATOM 820 C CA . ARG A 1 102 ? -22.961 -8.435 22.882 1.00 91.06 102 ARG A CA 1
ATOM 821 C C . ARG A 1 102 ? -22.473 -8.417 24.331 1.00 91.06 102 ARG A C 1
ATOM 823 O O . ARG A 1 102 ? -23.026 -9.150 25.149 1.00 91.06 102 ARG A O 1
ATOM 830 N N . GLN A 1 103 ? -21.442 -7.636 24.659 1.00 90.44 103 GLN A N 1
ATOM 831 C CA . GLN A 1 103 ? -20.989 -7.486 26.041 1.00 90.44 103 GLN A CA 1
ATOM 832 C C . GLN A 1 103 ? -21.978 -6.631 26.848 1.00 90.44 103 GLN A C 1
ATOM 834 O O . GLN A 1 103 ? -22.252 -5.504 26.436 1.00 90.44 103 GLN A O 1
ATOM 839 N N . PRO A 1 104 ? -22.501 -7.130 27.987 1.00 88.25 104 PRO A N 1
ATOM 840 C CA . PRO A 1 104 ? -23.419 -6.368 28.834 1.00 88.25 104 PRO A CA 1
ATOM 841 C C . PRO A 1 104 ? -22.735 -5.264 29.652 1.00 88.25 104 PRO A C 1
ATOM 843 O O . PRO A 1 104 ? -23.402 -4.320 30.061 1.00 88.25 104 PRO A O 1
ATOM 846 N N . ASP A 1 105 ? -21.432 -5.382 29.920 1.00 94.50 105 ASP A N 1
ATOM 847 C CA . ASP A 1 105 ? -20.677 -4.388 30.686 1.00 94.50 105 ASP A CA 1
ATOM 848 C C . ASP A 1 105 ? -20.101 -3.311 29.752 1.00 94.50 105 ASP A C 1
ATOM 850 O O . ASP A 1 105 ? -19.210 -3.580 28.940 1.00 94.50 105 ASP A O 1
ATOM 854 N N . GLU A 1 106 ? -20.596 -2.078 29.883 1.00 90.25 106 GLU A N 1
ATOM 855 C CA . GLU A 1 106 ? -20.160 -0.931 29.079 1.00 90.25 106 GLU A CA 1
ATOM 856 C C . GLU A 1 106 ? -18.675 -0.580 29.279 1.00 90.25 106 GLU A C 1
ATOM 858 O O . GLU A 1 106 ? -17.989 -0.216 28.318 1.00 90.25 106 GLU A O 1
ATOM 863 N N . ALA A 1 107 ? -18.143 -0.722 30.498 1.00 91.19 107 ALA A N 1
ATOM 864 C CA . ALA A 1 107 ? -16.738 -0.436 30.782 1.00 91.19 107 ALA A CA 1
ATOM 865 C C . ALA A 1 107 ? -15.829 -1.472 30.107 1.00 91.19 107 ALA A C 1
ATOM 867 O O . ALA A 1 107 ? -14.823 -1.118 29.482 1.00 91.19 107 ALA A O 1
ATOM 868 N N . MET A 1 108 ? -16.219 -2.748 30.160 1.00 92.00 108 MET A N 1
ATOM 869 C CA . MET A 1 108 ? -15.532 -3.816 29.433 1.00 92.00 108 MET A CA 1
ATOM 870 C C . MET A 1 108 ? -15.617 -3.596 27.918 1.00 92.00 108 MET A C 1
ATOM 872 O O . MET A 1 108 ? -14.616 -3.747 27.213 1.00 92.00 108 MET A O 1
ATOM 876 N N . GLN A 1 109 ? -16.781 -3.177 27.416 1.00 91.81 109 GLN A N 1
ATOM 877 C CA . GLN A 1 109 ? -16.993 -2.896 26.000 1.00 91.81 109 GLN A CA 1
ATOM 878 C C . GLN A 1 109 ? -16.033 -1.814 25.484 1.00 91.81 109 GLN A C 1
ATOM 880 O O . GLN A 1 109 ? -15.400 -1.986 24.439 1.00 91.81 109 GLN A O 1
ATOM 885 N N . PHE A 1 110 ? -15.877 -0.717 26.229 1.00 88.94 110 PHE A N 1
ATOM 886 C CA . PHE A 1 110 ? -14.968 0.376 25.880 1.00 88.94 110 PHE A CA 1
ATOM 887 C C . PHE A 1 110 ? -13.504 -0.083 25.776 1.00 88.94 110 PHE A C 1
ATOM 889 O O . PHE A 1 110 ? -12.814 0.221 24.793 1.00 88.94 110 PHE A O 1
ATOM 896 N N . ILE A 1 111 ? -13.032 -0.856 26.759 1.00 90.75 111 ILE A N 1
ATOM 897 C CA . ILE A 1 111 ? -11.662 -1.391 26.781 1.00 90.75 111 ILE A CA 1
ATOM 898 C C . ILE A 1 111 ? -11.443 -2.333 25.592 1.00 90.75 111 ILE A C 1
ATOM 900 O O . ILE A 1 111 ? -10.455 -2.206 24.865 1.00 90.75 111 ILE A O 1
ATOM 904 N N . GLN A 1 112 ? -12.384 -3.242 25.343 1.00 93.31 112 GLN A N 1
ATOM 905 C CA . GLN A 1 112 ? -12.283 -4.205 24.250 1.00 93.31 112 GLN A CA 1
ATOM 906 C C . GLN A 1 112 ? -12.286 -3.534 22.873 1.00 93.31 112 GLN A C 1
ATOM 908 O O . GLN A 1 112 ? -11.467 -3.906 22.034 1.00 93.31 112 GLN A O 1
ATOM 913 N N . ARG A 1 113 ? -13.136 -2.519 22.632 1.00 89.44 113 ARG A N 1
ATOM 914 C CA . ARG A 1 113 ? -13.129 -1.761 21.361 1.00 89.44 113 ARG A CA 1
ATOM 915 C C . ARG A 1 113 ? -11.785 -1.073 21.134 1.00 89.44 113 ARG A C 1
ATOM 917 O O . ARG A 1 113 ? -11.273 -1.082 20.015 1.00 89.44 113 ARG A O 1
ATOM 924 N N . SER A 1 114 ? -11.204 -0.515 22.196 1.00 88.06 114 SER A N 1
ATOM 925 C CA . SER A 1 114 ? -9.898 0.144 22.135 1.00 88.06 114 SER A CA 1
ATOM 926 C C . SER A 1 114 ? -8.798 -0.842 21.736 1.00 88.06 114 SER A C 1
ATOM 928 O O . SER A 1 114 ? -8.020 -0.560 20.829 1.00 88.06 114 SER A O 1
ATOM 930 N N . ILE A 1 115 ? -8.768 -2.027 22.353 1.00 92.00 115 ILE A N 1
ATOM 931 C CA . ILE A 1 115 ? -7.799 -3.091 22.047 1.00 92.00 115 ILE A CA 1
ATOM 932 C C . ILE A 1 115 ? -8.008 -3.652 20.633 1.00 92.00 115 ILE A C 1
ATOM 934 O O . ILE A 1 115 ? -7.039 -3.820 19.892 1.00 92.00 115 ILE A O 1
ATOM 938 N N . LEU A 1 116 ? -9.257 -3.896 20.228 1.00 93.62 116 LEU A N 1
ATOM 939 C CA . LEU A 1 116 ? -9.597 -4.422 18.904 1.00 93.62 116 LEU A CA 1
ATOM 940 C C . LEU A 1 116 ? -9.020 -3.558 17.777 1.00 93.62 116 LEU A C 1
ATOM 942 O O . LEU A 1 116 ? -8.495 -4.102 16.806 1.00 93.62 116 LEU A O 1
ATOM 946 N N . GLY A 1 117 ? -9.082 -2.230 17.917 1.00 87.62 117 GLY A N 1
ATOM 947 C CA . GLY A 1 117 ? -8.503 -1.301 16.946 1.00 87.62 117 GLY A CA 1
ATOM 948 C C . GLY A 1 117 ? -7.012 -1.557 16.707 1.00 87.62 117 GLY A C 1
ATOM 949 O O . GLY A 1 117 ? -6.584 -1.657 15.560 1.00 87.62 117 GLY A O 1
ATOM 950 N N . TRP A 1 118 ? -6.228 -1.758 17.771 1.00 89.00 118 TRP A N 1
ATOM 951 C CA . TRP A 1 118 ? -4.799 -2.070 17.658 1.00 89.00 118 TRP A CA 1
ATOM 952 C C . TRP A 1 118 ? -4.546 -3.409 16.961 1.00 89.00 118 TRP A C 1
ATOM 954 O O . TRP A 1 118 ? -3.708 -3.482 16.063 1.00 89.00 118 TRP A O 1
ATOM 964 N N . PHE A 1 119 ? -5.293 -4.456 17.323 1.00 92.00 119 PHE A N 1
ATOM 965 C CA . PHE A 1 119 ? -5.140 -5.782 16.714 1.00 92.00 119 PHE A CA 1
ATOM 966 C C . PHE A 1 119 ? -5.543 -5.808 15.238 1.00 92.00 119 PHE A C 1
ATOM 968 O O . PHE A 1 119 ? -4.874 -6.464 14.441 1.00 92.00 119 PHE A O 1
ATOM 975 N N . ALA A 1 120 ? -6.579 -5.062 14.851 1.00 91.25 120 ALA A N 1
ATOM 976 C CA . ALA A 1 120 ? -6.978 -4.928 13.453 1.00 91.25 120 ALA A CA 1
ATOM 977 C C . ALA A 1 120 ? -5.879 -4.271 12.595 1.00 91.25 120 ALA A C 1
ATOM 979 O O . ALA A 1 120 ? -5.748 -4.590 11.415 1.00 91.25 120 ALA A O 1
ATOM 980 N N . LEU A 1 121 ? -5.052 -3.397 13.179 1.00 90.00 121 LEU A N 1
ATOM 981 C CA . LEU A 1 121 ? -3.961 -2.712 12.477 1.00 90.00 121 LEU A CA 1
ATOM 982 C C . LEU A 1 121 ? -2.678 -3.545 12.358 1.00 90.00 121 LEU A C 1
ATOM 984 O O . LEU A 1 121 ? -1.846 -3.242 11.503 1.00 90.00 121 LEU A O 1
ATOM 988 N N . LEU A 1 122 ? -2.485 -4.590 13.170 1.00 93.81 122 LEU A N 1
ATOM 989 C CA . LEU A 1 122 ? -1.241 -5.374 13.163 1.00 93.81 122 LEU A CA 1
ATOM 990 C C . LEU A 1 122 ? -0.921 -6.013 11.797 1.00 93.81 122 LEU A C 1
ATOM 992 O O . LEU A 1 122 ? 0.196 -5.805 11.312 1.00 93.81 122 LEU A O 1
ATOM 996 N N . PRO A 1 123 ? -1.848 -6.730 11.124 1.00 93.56 123 PRO A N 1
ATOM 997 C CA . PRO A 1 123 ? -1.569 -7.312 9.809 1.00 93.56 123 PRO A CA 1
ATOM 998 C C . PRO A 1 123 ? -1.216 -6.248 8.763 1.00 93.56 123 PRO A C 1
ATOM 1000 O O . PRO A 1 123 ? -0.356 -6.470 7.906 1.00 93.56 123 PRO A O 1
ATOM 10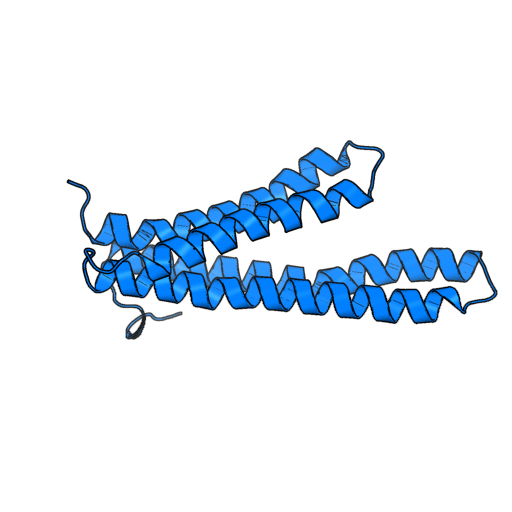03 N N . LEU A 1 124 ? -1.851 -5.074 8.859 1.00 94.38 124 LEU A N 1
ATOM 1004 C CA . LEU A 1 124 ? -1.589 -3.945 7.976 1.00 94.38 124 LEU A CA 1
ATOM 1005 C C . LEU A 1 124 ? -0.172 -3.398 8.181 1.00 94.38 124 LEU A C 1
ATOM 1007 O O . LEU A 1 124 ? 0.574 -3.268 7.213 1.00 94.38 124 LEU A O 1
ATOM 1011 N N . SER A 1 125 ? 0.229 -3.156 9.429 1.00 93.88 125 SER A N 1
ATOM 1012 C CA . SER A 1 125 ? 1.571 -2.673 9.773 1.00 93.88 125 SER A CA 1
ATOM 1013 C C . SER A 1 125 ? 2.671 -3.621 9.293 1.00 93.88 125 SER A C 1
ATOM 1015 O O . SER A 1 125 ? 3.641 -3.178 8.678 1.00 93.88 125 SER A O 1
ATOM 1017 N N . VAL A 1 126 ? 2.505 -4.931 9.508 1.00 96.44 126 VAL A N 1
ATOM 1018 C CA . VAL A 1 126 ? 3.461 -5.945 9.030 1.00 96.44 126 VAL A CA 1
ATOM 1019 C C . VAL A 1 126 ? 3.568 -5.911 7.506 1.00 96.44 126 VAL A C 1
ATOM 1021 O O . VAL A 1 126 ? 4.673 -5.876 6.964 1.00 96.44 126 VAL A O 1
ATOM 1024 N N . THR A 1 127 ? 2.432 -5.852 6.810 1.00 96.75 127 THR A N 1
ATOM 1025 C CA . THR A 1 127 ? 2.397 -5.793 5.343 1.00 96.75 127 THR A CA 1
ATOM 1026 C C . THR A 1 127 ? 3.098 -4.544 4.813 1.00 96.75 127 THR A C 1
ATOM 1028 O O . THR A 1 127 ? 3.886 -4.640 3.876 1.00 96.75 127 THR A O 1
ATOM 1031 N N . ILE A 1 128 ? 2.869 -3.379 5.428 1.00 96.00 128 ILE A N 1
ATOM 1032 C CA . ILE A 1 128 ? 3.526 -2.122 5.044 1.00 96.00 128 ILE A CA 1
ATOM 1033 C C . ILE A 1 128 ? 5.045 -2.244 5.176 1.00 96.00 128 ILE A C 1
ATOM 1035 O O . ILE A 1 128 ? 5.756 -1.888 4.241 1.00 96.00 128 ILE A O 1
ATOM 1039 N N . ILE A 1 129 ? 5.551 -2.775 6.293 1.00 96.75 129 ILE A N 1
ATOM 1040 C CA . ILE A 1 129 ? 6.996 -2.940 6.513 1.00 96.75 129 ILE A CA 1
ATOM 1041 C C . ILE A 1 129 ? 7.606 -3.869 5.458 1.00 96.75 129 ILE A C 1
ATOM 1043 O O . ILE A 1 129 ? 8.618 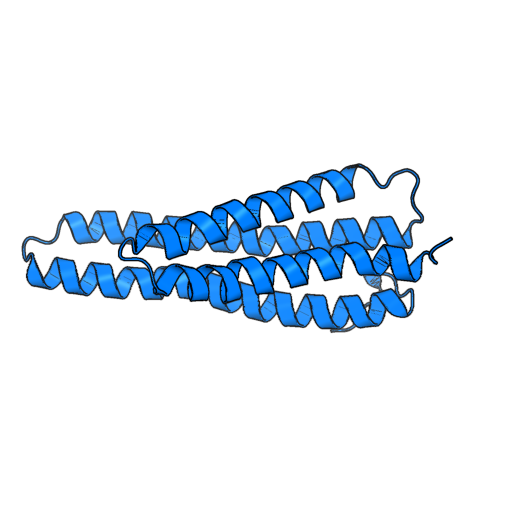-3.527 4.846 1.00 96.75 129 ILE A O 1
ATOM 1047 N N . VAL A 1 130 ? 6.975 -5.018 5.202 1.00 96.44 130 VAL A N 1
ATOM 1048 C CA . VAL A 1 130 ? 7.441 -5.974 4.185 1.00 96.44 130 VAL A CA 1
ATOM 1049 C C . VAL A 1 130 ? 7.458 -5.330 2.797 1.00 96.44 130 VAL A C 1
ATOM 1051 O O . VAL A 1 130 ? 8.453 -5.438 2.079 1.00 96.44 130 VAL A O 1
ATOM 1054 N N . LEU A 1 131 ? 6.396 -4.607 2.430 1.00 96.38 131 LEU A N 1
ATOM 1055 C CA . LEU A 1 131 ? 6.328 -3.906 1.151 1.00 96.38 131 LEU A CA 1
ATOM 1056 C C . LEU A 1 131 ? 7.383 -2.805 1.040 1.00 96.38 131 LEU A C 1
ATOM 1058 O O . LEU A 1 131 ? 7.999 -2.688 -0.011 1.00 96.38 131 LEU A O 1
ATOM 1062 N N . LEU A 1 132 ? 7.651 -2.037 2.100 1.00 96.19 132 LEU A N 1
ATOM 1063 C CA . LEU A 1 132 ? 8.707 -1.019 2.082 1.00 96.19 132 LEU A CA 1
ATOM 1064 C C . LEU A 1 132 ? 10.074 -1.634 1.751 1.00 96.19 132 LEU A C 1
ATOM 1066 O O . LEU A 1 132 ? 10.790 -1.105 0.901 1.00 96.19 132 LEU A O 1
ATOM 1070 N N . ILE A 1 133 ? 10.413 -2.767 2.372 1.00 96.00 133 ILE A N 1
ATOM 1071 C CA . ILE A 1 133 ? 11.673 -3.484 2.121 1.00 96.00 133 ILE A CA 1
ATOM 1072 C C . ILE A 1 133 ? 11.720 -3.995 0.675 1.00 96.00 133 ILE A C 1
ATOM 1074 O O . ILE A 1 133 ? 12.700 -3.773 -0.042 1.00 96.00 133 ILE A O 1
ATOM 1078 N N . PHE A 1 134 ? 10.649 -4.649 0.219 1.00 95.38 134 PHE A N 1
ATOM 1079 C CA . PHE A 1 134 ? 10.582 -5.230 -1.124 1.00 95.38 134 PHE A CA 1
ATOM 1080 C C . PHE A 1 134 ? 10.611 -4.170 -2.227 1.00 95.38 134 PHE A C 1
ATOM 1082 O O . PHE A 1 134 ? 11.240 -4.379 -3.269 1.00 95.38 134 PHE A O 1
ATOM 1089 N N . GLU A 1 135 ? 9.939 -3.040 -2.026 1.00 95.12 135 GLU A N 1
ATOM 1090 C CA . GLU A 1 135 ? 9.923 -1.930 -2.976 1.00 95.12 135 GLU A CA 1
ATOM 1091 C C . GLU A 1 135 ? 11.268 -1.206 -3.017 1.00 95.12 135 GLU A C 1
ATOM 1093 O O . GLU A 1 135 ? 11.754 -0.921 -4.108 1.00 95.12 135 GLU A O 1
ATOM 1098 N N . ALA A 1 136 ? 11.925 -0.993 -1.873 1.00 94.56 136 ALA A N 1
ATOM 1099 C CA . ALA A 1 136 ? 13.256 -0.391 -1.837 1.00 94.56 136 ALA A CA 1
ATOM 1100 C C . ALA A 1 136 ? 14.295 -1.245 -2.591 1.00 94.56 136 ALA A C 1
ATOM 1102 O O . ALA A 1 136 ? 15.050 -0.723 -3.420 1.00 94.56 136 ALA A O 1
ATOM 1103 N N . SER A 1 137 ? 14.302 -2.565 -2.362 1.00 94.81 137 SER A N 1
ATOM 1104 C CA . SER A 1 137 ? 15.201 -3.492 -3.066 1.00 94.81 137 SER A CA 1
ATOM 1105 C C . SER A 1 137 ? 14.899 -3.549 -4.570 1.00 94.81 137 SER A C 1
ATOM 1107 O O . SER A 1 137 ? 15.808 -3.417 -5.397 1.00 94.81 137 SER A O 1
ATOM 1109 N N . ALA A 1 138 ? 13.620 -3.655 -4.950 1.00 93.94 138 ALA A N 1
ATOM 1110 C CA . ALA A 1 138 ? 13.217 -3.695 -6.357 1.00 93.94 138 ALA A CA 1
ATOM 1111 C C . ALA A 1 138 ? 13.532 -2.388 -7.095 1.00 93.94 138 ALA A C 1
ATOM 1113 O O . ALA A 1 138 ? 13.993 -2.428 -8.232 1.00 93.94 138 ALA A O 1
ATOM 1114 N N . MET A 1 139 ? 13.367 -1.234 -6.445 1.00 94.25 139 MET A N 1
ATOM 1115 C CA . MET A 1 139 ? 13.702 0.070 -7.016 1.00 94.25 139 MET A CA 1
ATOM 1116 C C . MET A 1 139 ? 15.201 0.191 -7.329 1.00 94.25 139 MET A C 1
ATOM 1118 O O . MET A 1 139 ? 15.574 0.663 -8.404 1.00 94.25 139 MET A O 1
ATOM 1122 N N . SER A 1 140 ? 16.069 -0.268 -6.421 1.00 94.19 140 SER A N 1
ATOM 1123 C CA . SER A 1 140 ? 17.526 -0.295 -6.630 1.00 94.19 140 SER A CA 1
ATOM 1124 C C . SER A 1 140 ? 17.921 -1.176 -7.823 1.00 94.19 140 SER A C 1
ATOM 1126 O O . SER A 1 140 ? 18.796 -0.814 -8.613 1.00 94.19 140 SER A O 1
ATOM 1128 N N . GLN A 1 141 ? 17.242 -2.310 -7.999 1.00 94.12 141 GLN A N 1
ATOM 1129 C CA . GLN A 1 141 ? 17.477 -3.242 -9.105 1.00 94.12 141 GLN A CA 1
ATOM 1130 C C . GLN A 1 141 ? 16.883 -2.747 -10.435 1.00 94.12 141 GLN A C 1
ATOM 1132 O O . GLN A 1 141 ? 17.531 -2.872 -11.474 1.00 94.12 141 GLN A O 1
ATOM 1137 N N . ALA A 1 142 ? 15.726 -2.080 -10.404 1.00 93.88 142 ALA A N 1
ATOM 1138 C CA . ALA A 1 142 ? 15.097 -1.445 -11.564 1.00 93.88 142 ALA A CA 1
ATOM 1139 C C . ALA A 1 142 ? 16.001 -0.372 -12.193 1.00 93.88 142 ALA A C 1
ATOM 1141 O O . ALA A 1 142 ? 16.136 -0.303 -13.414 1.00 93.88 142 ALA A O 1
ATOM 1142 N N . ARG A 1 143 ? 16.704 0.419 -11.365 1.00 93.50 143 ARG A N 1
ATOM 1143 C CA . ARG A 1 143 ? 17.695 1.413 -11.831 1.00 93.50 143 ARG A CA 1
ATOM 1144 C C . ARG A 1 143 ? 18.823 0.781 -12.649 1.00 93.50 143 ARG A C 1
ATOM 1146 O O . ARG A 1 143 ? 19.364 1.421 -13.547 1.00 93.50 143 ARG A O 1
ATOM 1153 N N . LYS A 1 144 ? 19.154 -0.478 -12.355 1.00 93.31 144 LYS A N 1
ATOM 1154 C CA . LYS A 1 144 ? 20.164 -1.272 -13.067 1.00 93.31 144 LYS A CA 1
ATOM 1155 C C . LYS A 1 144 ? 19.597 -2.005 -14.291 1.00 93.31 144 LYS A C 1
ATOM 1157 O O . LYS A 1 144 ? 20.360 -2.662 -14.987 1.00 93.31 144 LYS A O 1
ATOM 1162 N N . GLY A 1 145 ? 18.292 -1.901 -14.556 1.00 92.00 145 GLY A N 1
ATOM 1163 C CA . GLY A 1 145 ? 17.623 -2.577 -15.670 1.00 92.00 145 GLY A CA 1
ATOM 1164 C C . GLY A 1 145 ? 17.414 -4.080 -15.463 1.00 92.00 145 GLY A C 1
ATOM 1165 O O . GLY A 1 145 ? 17.260 -4.810 -16.437 1.00 92.00 145 GLY A O 1
ATOM 1166 N N . ILE A 1 146 ? 17.442 -4.556 -14.213 1.00 93.19 146 ILE A N 1
ATOM 1167 C CA . ILE A 1 146 ? 17.268 -5.978 -13.888 1.00 93.19 146 ILE A CA 1
ATOM 1168 C C . ILE A 1 146 ? 15.786 -6.344 -13.990 1.00 93.19 146 ILE A C 1
ATOM 1170 O O . ILE A 1 146 ? 14.939 -5.692 -13.381 1.00 93.19 146 ILE A O 1
ATOM 1174 N N . MET A 1 147 ? 15.481 -7.414 -14.723 1.00 94.44 147 MET A N 1
ATOM 1175 C CA . MET A 1 147 ? 14.120 -7.932 -14.849 1.00 94.44 147 MET A CA 1
ATOM 1176 C C . MET A 1 147 ? 13.604 -8.498 -13.513 1.00 94.44 147 MET A C 1
ATOM 1178 O O . MET A 1 147 ? 14.370 -9.131 -12.788 1.00 94.44 147 MET A O 1
ATOM 1182 N N . PRO A 1 148 ? 12.296 -8.376 -13.206 1.00 91.75 148 PRO A N 1
ATOM 1183 C CA . PRO A 1 148 ? 11.687 -8.945 -11.998 1.00 91.75 148 PRO A CA 1
ATOM 1184 C C . PRO A 1 148 ? 11.993 -10.420 -11.719 1.00 91.75 148 PRO A C 1
ATOM 1186 O O . PRO A 1 148 ? 12.102 -10.802 -10.559 1.00 91.75 148 PRO A O 1
ATOM 1189 N N . ALA A 1 149 ? 12.139 -11.240 -12.764 1.00 91.44 149 ALA A N 1
ATOM 1190 C CA . ALA A 1 149 ? 12.437 -12.667 -12.633 1.00 91.44 149 ALA A CA 1
ATOM 1191 C C . ALA A 1 149 ? 13.854 -12.950 -12.099 1.00 91.44 149 ALA A C 1
ATOM 1193 O O . ALA A 1 149 ? 14.069 -13.979 -11.467 1.00 91.44 149 ALA A O 1
ATOM 1194 N N . ASP A 1 150 ? 14.791 -12.025 -12.317 1.00 92.25 150 ASP A N 1
ATOM 1195 C CA . ASP A 1 150 ? 16.200 -12.162 -11.935 1.00 92.25 150 ASP A CA 1
ATOM 1196 C C . ASP A 1 150 ? 16.533 -11.396 -10.644 1.00 92.25 150 ASP A C 1
ATOM 1198 O O . ASP A 1 150 ? 17.693 -11.336 -10.222 1.00 92.25 150 ASP A O 1
ATOM 1202 N N . MET A 1 151 ? 15.527 -10.774 -10.018 1.00 90.69 151 MET A N 1
ATOM 1203 C CA . MET A 1 151 ? 15.725 -9.990 -8.806 1.00 90.69 151 MET A CA 1
ATOM 1204 C C . MET A 1 151 ? 16.092 -10.873 -7.619 1.00 90.69 151 MET A C 1
ATOM 1206 O O . MET A 1 151 ? 15.513 -11.935 -7.392 1.00 90.69 151 MET A O 1
ATOM 1210 N N . LYS A 1 152 ? 17.013 -10.369 -6.802 1.00 85.44 152 LYS A N 1
ATOM 1211 C CA . LYS A 1 152 ? 17.359 -10.955 -5.506 1.00 85.44 152 LYS A CA 1
ATOM 1212 C C . LYS A 1 152 ? 16.796 -10.084 -4.395 1.00 85.44 152 LYS A C 1
ATOM 1214 O O . LYS A 1 152 ? 16.787 -8.861 -4.526 1.00 85.44 152 LYS A O 1
ATOM 1219 N N . LEU A 1 153 ? 16.291 -10.717 -3.340 1.00 71.56 153 LEU A N 1
ATOM 1220 C CA . LEU A 1 153 ? 15.863 -10.013 -2.133 1.00 71.56 153 LEU A CA 1
ATOM 1221 C C . LEU A 1 153 ? 17.072 -9.484 -1.365 1.00 71.56 153 LEU A C 1
ATOM 1223 O O . LEU A 1 153 ? 18.031 -10.268 -1.186 1.00 71.56 153 LEU A O 1
#

Organism: NCBI:txid1286106

Nearest PDB structures (foldseek):
  7n1v-assembly1_A  TM=3.754E-01  e=5.232E+00  Severe acute respiratory syndrome coronavirus 2
  8zc0-assembly1_A  TM=4.073E-01  e=5.776E+00  Severe acute respiratory syndrome c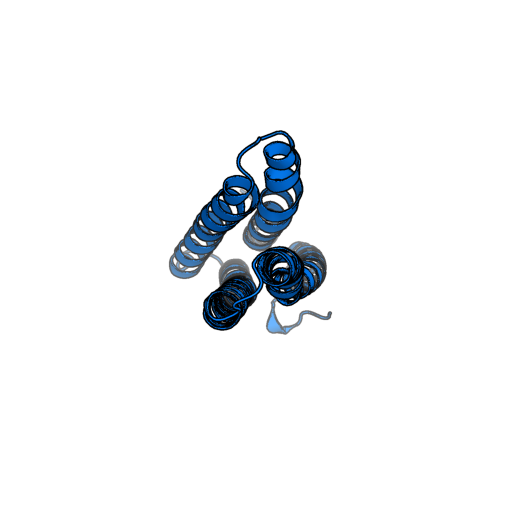oronavirus 2
  9co6-assembly1_A  TM=4.092E-01  e=6.699E+00  Severe acute respiratory syndrome coronavirus 2
  7tlc-assembly1_B  TM=3.884E-01  e=7.395E+00  Severe acute respiratory syndrome coronavirus 2
  7mtc-assembly1_C  TM=3.796E-01  e=7.395E+00  Severe acute respiratory syndrome coronavirus 2

Secondary structure (DSSP, 8-state):
---HHHHHHHHHHHHHHHHHIIIIIHHHHHTTSS-HHHHHHHHHHHHHHHHHHHHHHHTSGGGS-HHHHHHHHHHHHHHHHHHHHHHHHHHHHHHHHHHHTT-S-HHHHHHHHHHHHHHHHHHHHHHHHHHHHHHHHHHHHHHTT--GGG---

Radius of gyration: 18.74 Å; Cα contacts (8 Å, |Δi|>4): 138; chains: 1; bounding box: 44×29×57 Å

pLDDT: mean 91.92, std 5.79, range [55.62, 97.0]

Foldseek 3Di:
DDDLLVLLLVLLVLLLCLLCCLPPVQLVVCVPDPDPVCSPPVSVVSSVVSLVVLVVVLVVCPVGDPSNNQSSVVSNVLVVQLVVLLVQLVVLLVVQLVVLVPDPDPVVSVVSNVVSNVVSCVSNVVSSVVSNVVSVQVSVVSSVSDGPVRGDD